Protein AF-A0A1F9BM28-F1 (afdb_monomer)

Radius of gyration: 20.81 Å; Cα contacts (8 Å, |Δi|>4): 206; chains: 1; bounding box: 65×40×39 Å

Secondary structure (DSSP, 8-state):
-HHHHHHHHHHHHTS---------EEEEEEEEEEEEEEEEE-TTS-EEEEEEEEETT-TTSEEEEEHHHHHHTTSBS-S--SS---GGGB--TT-EEEEEEEEE--SSSPEEEEEEEEEE-

Solvent-accessible surface area (backbone atoms only — not comparable to full-atom values): 7143 Å² total; per-residue (Å²): 125,69,76,63,56,55,58,57,56,58,56,60,67,71,65,69,73,66,74,69,75,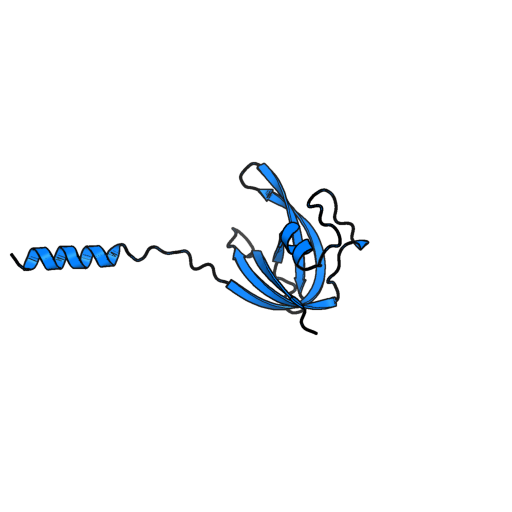75,78,53,70,44,78,47,68,33,36,28,71,43,75,45,76,48,76,46,76,43,99,84,77,47,77,46,62,31,35,38,44,31,28,71,75,43,70,88,50,50,32,35,28,47,46,66,58,33,30,74,66,57,33,30,81,52,94,62,84,70,84,77,84,50,78,92,47,56,47,54,65,72,38,36,33,40,36,36,21,38,64,44,87,51,102,60,80,60,37,30,41,49,80,43,75,42,82,48,135

Structure (mmCIF, N/CA/C/O backbone):
data_AF-A0A1F9BM28-F1
#
_entry.id   AF-A0A1F9BM28-F1
#
loop_
_atom_site.group_PDB
_atom_site.id
_atom_site.type_symbol
_atom_site.label_atom_id
_atom_site.label_alt_id
_atom_site.label_comp_id
_atom_site.label_asym_id
_atom_site.label_entity_id
_atom_site.label_seq_id
_atom_site.pdbx_PDB_ins_code
_atom_site.Cartn_x
_atom_site.Cartn_y
_atom_site.Cartn_z
_atom_site.occupancy
_atom_site.B_iso_or_equiv
_atom_site.auth_seq_id
_atom_site.auth_comp_id
_atom_site.auth_asym_id
_atom_site.auth_atom_id
_atom_site.pdbx_PDB_model_num
ATOM 1 N N . MET A 1 1 ? 50.416 -29.460 19.865 1.00 52.38 1 MET A N 1
ATOM 2 C CA . MET A 1 1 ? 49.927 -28.462 18.881 1.00 52.38 1 MET A CA 1
ATOM 3 C C . MET A 1 1 ? 48.416 -28.176 18.983 1.00 52.38 1 MET A C 1
ATOM 5 O O . MET A 1 1 ? 47.839 -27.630 18.055 1.00 52.38 1 MET A O 1
ATOM 9 N N . LEU A 1 2 ? 47.778 -28.443 20.135 1.00 48.28 2 LEU A N 1
ATOM 10 C CA . LEU A 1 2 ? 46.324 -28.309 20.335 1.00 48.28 2 LEU A CA 1
ATOM 11 C C . LEU A 1 2 ? 45.855 -26.851 20.540 1.00 48.28 2 LEU A C 1
ATOM 13 O O . LEU A 1 2 ? 44.753 -26.484 20.151 1.00 48.28 2 LEU A O 1
ATOM 17 N N . LYS A 1 3 ? 46.724 -25.985 21.086 1.00 46.84 3 LYS A N 1
ATOM 18 C CA . LYS A 1 3 ? 46.399 -24.577 21.394 1.00 46.84 3 LYS A CA 1
ATOM 19 C C . LYS A 1 3 ? 46.173 -23.697 20.154 1.00 46.84 3 LYS A C 1
ATOM 21 O O . LYS A 1 3 ? 45.440 -22.722 20.239 1.00 46.84 3 LYS A O 1
ATOM 26 N N . LYS A 1 4 ? 46.767 -24.043 19.002 1.00 49.62 4 LYS A N 1
ATOM 27 C CA . LYS A 1 4 ? 46.601 -23.282 17.746 1.00 49.62 4 LYS A CA 1
ATOM 28 C C . LYS A 1 4 ? 45.277 -23.596 17.034 1.00 49.62 4 LYS A C 1
ATOM 30 O O . LYS A 1 4 ? 44.736 -22.725 16.366 1.00 49.62 4 LYS A O 1
ATOM 35 N N . ALA A 1 5 ? 44.736 -24.802 17.22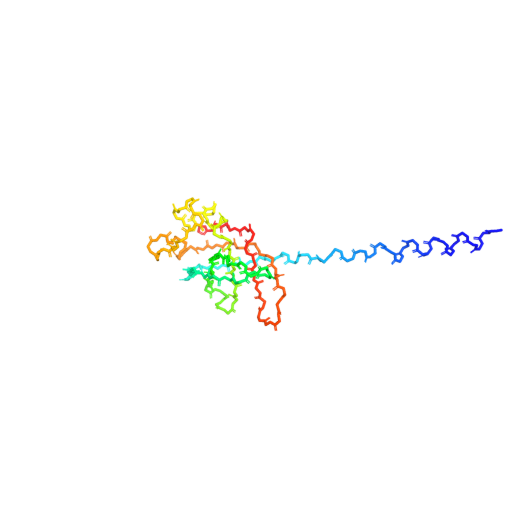4 1.00 53.62 5 ALA A N 1
ATOM 36 C CA . ALA A 1 5 ? 43.472 -25.221 16.614 1.00 53.62 5 ALA A CA 1
ATOM 37 C C . ALA A 1 5 ? 42.250 -24.537 17.256 1.00 53.62 5 ALA A C 1
ATOM 39 O O . ALA A 1 5 ? 41.290 -24.213 16.565 1.00 53.62 5 ALA A O 1
ATOM 40 N N . ILE A 1 6 ? 42.311 -24.252 18.562 1.00 55.22 6 ILE A N 1
ATOM 41 C CA . ILE A 1 6 ? 41.215 -23.601 19.299 1.00 55.22 6 ILE A CA 1
ATOM 42 C C . ILE A 1 6 ? 41.054 -22.134 18.863 1.00 55.22 6 ILE A C 1
ATOM 44 O O . ILE A 1 6 ? 39.937 -21.662 18.682 1.00 55.22 6 ILE A O 1
ATOM 48 N N . LEU A 1 7 ? 42.164 -21.432 18.616 1.00 50.53 7 LEU A N 1
ATOM 49 C CA . LEU A 1 7 ? 42.154 -20.038 18.150 1.00 50.53 7 LEU A CA 1
ATOM 50 C C . LEU A 1 7 ? 41.564 -19.886 16.738 1.00 50.53 7 LEU A C 1
ATOM 52 O O . LEU A 1 7 ? 40.870 -18.911 16.466 1.00 50.53 7 LEU A O 1
ATOM 56 N N . LEU A 1 8 ? 41.785 -20.873 15.865 1.00 52.25 8 LEU A N 1
ATOM 57 C CA . LEU A 1 8 ? 41.191 -20.916 14.524 1.00 52.25 8 LEU A CA 1
ATOM 58 C C . LEU A 1 8 ? 39.682 -21.188 14.558 1.00 52.25 8 LEU A C 1
ATOM 60 O O . LEU A 1 8 ? 38.949 -20.625 13.753 1.00 52.25 8 LEU A O 1
ATOM 64 N N . LEU A 1 9 ? 39.206 -21.986 15.517 1.00 52.03 9 LEU A N 1
ATOM 65 C CA . LEU A 1 9 ? 37.778 -22.257 15.684 1.00 52.03 9 LEU A CA 1
ATOM 66 C C . LEU A 1 9 ? 37.017 -21.019 16.171 1.00 52.03 9 LEU A C 1
ATOM 68 O O . LEU A 1 9 ? 35.947 -20.738 15.647 1.00 52.03 9 LEU A O 1
ATOM 72 N N . VAL A 1 10 ? 37.582 -20.227 17.089 1.00 52.47 10 VAL A N 1
ATOM 73 C CA . VAL A 1 10 ? 36.935 -18.998 17.595 1.00 52.47 10 VAL A CA 1
ATOM 74 C C . VAL A 1 10 ? 36.824 -17.911 16.514 1.00 52.47 10 VAL A C 1
ATOM 76 O O . VAL A 1 10 ? 35.836 -17.181 16.490 1.00 52.47 10 VAL A O 1
ATOM 79 N N . LEU A 1 11 ? 37.769 -17.838 15.567 1.00 50.00 11 LEU A N 1
ATOM 80 C CA . LEU A 1 11 ? 37.701 -16.862 14.471 1.00 50.00 11 LEU A CA 1
ATOM 81 C C . LEU A 1 11 ? 36.583 -17.161 13.455 1.00 50.00 11 LEU A C 1
ATOM 83 O O . LEU A 1 11 ? 36.081 -16.239 12.819 1.00 50.00 11 LEU A O 1
ATOM 87 N N . ILE A 1 12 ? 36.162 -18.423 13.319 1.00 49.78 12 ILE A N 1
ATOM 88 C CA . ILE A 1 12 ? 35.110 -18.822 12.367 1.00 49.78 12 ILE A CA 1
ATOM 89 C C . ILE A 1 12 ? 33.710 -18.438 12.884 1.00 49.78 12 ILE A C 1
ATOM 91 O O . ILE A 1 12 ? 32.831 -18.127 12.085 1.00 49.78 12 ILE A O 1
ATOM 95 N N . TRP A 1 13 ? 33.506 -18.347 14.204 1.00 44.28 13 TRP A N 1
ATOM 96 C CA . TRP A 1 13 ? 32.234 -17.883 14.785 1.00 44.28 13 TRP A CA 1
ATOM 97 C C . TRP A 1 13 ? 32.062 -16.358 14.756 1.00 44.28 13 TRP A C 1
ATOM 99 O O . TRP A 1 13 ? 30.944 -15.865 14.884 1.00 44.28 13 TRP A O 1
ATOM 109 N N . ALA A 1 14 ? 33.144 -15.597 14.559 1.00 45.28 14 ALA A N 1
ATOM 110 C CA . ALA A 1 14 ? 33.089 -14.136 14.508 1.00 45.28 14 ALA A CA 1
ATOM 111 C C . ALA A 1 14 ? 32.652 -13.580 13.135 1.00 45.28 14 ALA A C 1
ATOM 113 O O . ALA A 1 14 ? 32.330 -12.400 13.037 1.00 45.28 14 ALA A O 1
ATOM 114 N N . VAL A 1 15 ? 32.615 -14.407 12.080 1.00 46.19 15 VAL A N 1
ATOM 115 C CA . VAL A 1 15 ? 32.331 -13.955 10.700 1.00 46.19 15 VAL A CA 1
ATOM 116 C C . VAL A 1 15 ? 30.927 -14.352 10.218 1.00 46.19 15 VAL A C 1
ATOM 118 O O . VAL A 1 15 ? 30.444 -13.836 9.215 1.00 46.19 15 VAL A O 1
ATOM 121 N N . THR A 1 16 ? 30.200 -15.202 10.947 1.00 46.53 16 THR A N 1
ATOM 122 C CA . THR A 1 16 ? 28.840 -15.626 10.557 1.00 46.53 16 THR A CA 1
ATOM 123 C C . THR A 1 16 ? 27.724 -14.727 11.074 1.00 46.53 16 THR A C 1
ATOM 125 O O . THR A 1 16 ? 26.559 -15.006 10.807 1.00 46.53 16 THR A O 1
ATOM 128 N N . VAL A 1 17 ? 28.038 -13.601 11.721 1.00 46.41 17 VAL A N 1
ATOM 129 C CA . VAL A 1 17 ? 27.068 -12.506 11.876 1.00 46.41 17 VAL A CA 1
ATOM 130 C C . VAL A 1 17 ? 27.108 -11.642 10.614 1.00 46.41 17 VAL A C 1
ATOM 132 O O . VAL A 1 17 ? 27.276 -10.424 10.658 1.00 46.41 17 VAL A O 1
ATOM 135 N N . PHE A 1 18 ? 26.945 -12.290 9.454 1.00 41.22 18 PHE A N 1
ATOM 136 C CA . PHE A 1 18 ? 26.352 -11.625 8.307 1.00 41.22 18 PHE A CA 1
ATOM 137 C C . P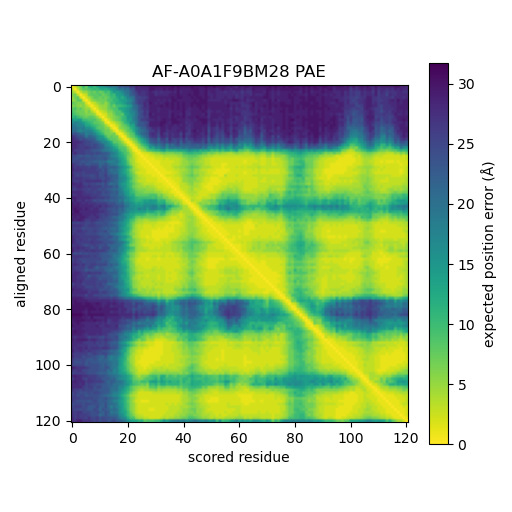HE A 1 18 ? 24.999 -11.144 8.803 1.00 41.22 18 PHE A C 1
ATO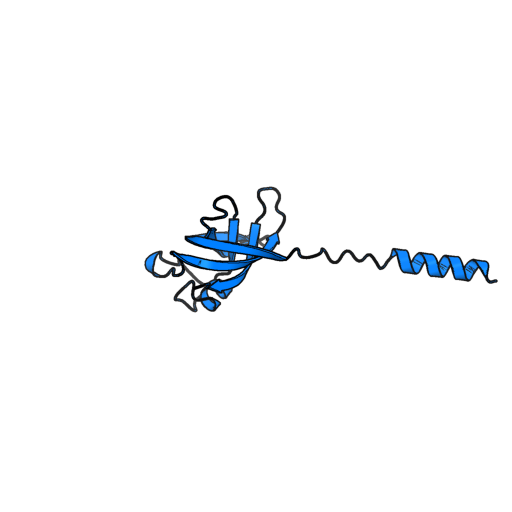M 139 O O . PHE A 1 18 ? 24.045 -11.909 8.924 1.00 41.22 18 PHE A O 1
ATOM 146 N N . SER A 1 19 ? 24.958 -9.869 9.169 1.00 42.44 19 SER A N 1
ATOM 147 C CA . SER A 1 19 ? 23.730 -9.133 9.365 1.00 42.44 19 SER A CA 1
ATOM 148 C C . SER A 1 19 ? 23.042 -9.111 8.006 1.00 42.44 19 SER A C 1
ATOM 150 O O . SER A 1 19 ? 23.156 -8.149 7.252 1.00 42.44 19 SER A O 1
ATOM 152 N N . ALA A 1 20 ? 22.358 -10.204 7.662 1.00 44.06 20 ALA A N 1
ATOM 153 C CA . ALA A 1 20 ? 21.189 -10.117 6.822 1.00 44.06 20 ALA A CA 1
ATOM 154 C C . ALA A 1 20 ? 20.331 -9.086 7.543 1.00 44.06 20 ALA A C 1
ATOM 156 O O . ALA A 1 20 ? 19.842 -9.357 8.640 1.00 44.06 20 ALA A O 1
ATOM 157 N N . ALA A 1 21 ? 20.305 -7.858 7.023 1.00 45.53 21 ALA A N 1
ATOM 158 C CA . ALA A 1 21 ? 19.454 -6.809 7.541 1.00 45.53 21 ALA A CA 1
ATOM 159 C C . ALA A 1 21 ? 18.064 -7.433 7.633 1.00 45.53 21 ALA A C 1
ATOM 161 O O . ALA A 1 21 ? 17.475 -7.745 6.600 1.00 45.53 21 ALA A O 1
ATOM 162 N N . ALA A 1 22 ? 17.623 -7.751 8.853 1.00 50.59 22 ALA A N 1
ATOM 163 C CA . ALA A 1 22 ? 16.387 -8.473 9.071 1.00 50.59 22 ALA A CA 1
ATOM 164 C C . ALA A 1 22 ? 15.281 -7.571 8.540 1.00 50.59 22 ALA A C 1
ATOM 166 O O . ALA A 1 22 ? 14.918 -6.572 9.167 1.00 50.59 22 ALA A O 1
ATOM 167 N N . GLN A 1 23 ? 14.835 -7.869 7.324 1.00 58.50 23 GLN A N 1
ATOM 168 C CA . GLN A 1 23 ? 13.808 -7.131 6.624 1.00 58.50 23 GLN A CA 1
ATOM 169 C C . GLN A 1 23 ? 12.568 -7.266 7.502 1.00 58.50 23 GLN A C 1
ATOM 171 O O . GLN A 1 23 ? 11.986 -8.341 7.623 1.00 58.50 23 GLN A O 1
ATOM 176 N N . THR A 1 24 ? 12.286 -6.223 8.286 1.00 77.19 24 THR A N 1
ATOM 177 C CA . THR A 1 24 ? 11.261 -6.304 9.323 1.00 77.19 24 THR A CA 1
ATOM 178 C C . THR A 1 24 ? 9.920 -6.179 8.631 1.00 77.19 24 THR A C 1
ATOM 180 O O . THR A 1 24 ? 9.437 -5.074 8.370 1.00 77.19 24 THR A O 1
ATOM 183 N N . THR A 1 25 ? 9.348 -7.334 8.314 1.00 86.69 25 THR A N 1
ATOM 184 C CA . THR A 1 25 ? 7.994 -7.440 7.802 1.00 86.69 25 THR A CA 1
ATOM 185 C C . THR A 1 25 ? 7.010 -7.180 8.941 1.00 86.69 25 THR A C 1
ATOM 187 O O . THR A 1 25 ? 7.035 -7.833 9.984 1.00 86.69 25 THR A O 1
ATOM 190 N N . LEU A 1 26 ? 6.141 -6.196 8.749 1.00 92.25 26 LEU A N 1
ATOM 191 C CA . LEU A 1 26 ? 5.146 -5.730 9.704 1.00 92.25 26 LEU A CA 1
ATOM 192 C C . LEU A 1 26 ? 3.750 -5.914 9.123 1.00 92.25 26 LEU A C 1
ATOM 194 O O . LEU A 1 26 ? 3.545 -5.811 7.914 1.00 92.25 26 LEU A O 1
ATOM 198 N N . ILE A 1 27 ? 2.779 -6.163 9.996 1.00 94.31 27 ILE A N 1
ATOM 199 C CA . ILE A 1 27 ? 1.385 -6.356 9.603 1.00 94.31 27 ILE A CA 1
ATOM 200 C C . ILE A 1 27 ? 0.549 -5.205 10.151 1.00 94.31 27 ILE A C 1
ATOM 202 O O . ILE A 1 27 ? 0.618 -4.882 11.337 1.00 94.31 27 ILE A O 1
ATOM 206 N N . PHE A 1 28 ? -0.271 -4.614 9.287 1.00 94.50 28 PHE A N 1
ATOM 207 C CA . PHE A 1 28 ? -1.201 -3.547 9.634 1.00 94.50 28 PHE A CA 1
ATOM 208 C C . PHE A 1 28 ? -2.609 -3.925 9.200 1.00 94.50 28 PHE A C 1
ATOM 210 O O . PHE A 1 28 ? -2.802 -4.501 8.134 1.00 94.50 28 PHE A O 1
ATOM 217 N N . VAL A 1 29 ? -3.599 -3.597 10.025 1.00 95.12 29 VAL A N 1
ATOM 218 C CA . VAL A 1 29 ? -5.012 -3.830 9.722 1.00 95.12 29 VAL A CA 1
ATOM 219 C C . VAL A 1 29 ? -5.765 -2.517 9.866 1.00 95.12 29 VAL A C 1
ATOM 221 O O . VAL A 1 29 ? -5.575 -1.797 10.848 1.00 95.12 29 VAL A O 1
ATOM 224 N N . GLY A 1 30 ? -6.610 -2.202 8.892 1.00 94.25 30 GLY A N 1
ATOM 225 C CA . GLY A 1 30 ? -7.420 -0.988 8.899 1.00 94.25 30 GLY A CA 1
ATOM 226 C C . GLY A 1 30 ? -8.319 -0.890 7.678 1.00 94.25 30 GLY A C 1
ATOM 227 O O . GLY A 1 30 ? -8.227 -1.704 6.757 1.00 94.25 30 GLY A O 1
ATOM 228 N N . LYS A 1 31 ? -9.197 0.105 7.679 1.00 94.75 31 LYS A N 1
ATOM 229 C CA . LYS A 1 31 ? -9.986 0.509 6.524 1.00 94.75 31 LYS A CA 1
ATOM 230 C C . LYS A 1 31 ? -9.192 1.507 5.694 1.00 94.75 31 LYS A C 1
ATOM 232 O O . LYS A 1 31 ? -8.607 2.445 6.229 1.00 94.75 31 LYS A O 1
ATOM 237 N N . ILE A 1 32 ? -9.179 1.313 4.383 1.00 92.88 32 ILE A N 1
ATOM 238 C CA . ILE A 1 32 ? -8.566 2.261 3.456 1.00 92.88 32 ILE A CA 1
ATOM 239 C C . ILE A 1 32 ? -9.453 3.505 3.374 1.00 92.88 32 ILE A C 1
ATOM 241 O O . ILE A 1 32 ? -10.592 3.424 2.915 1.00 92.88 32 ILE A O 1
ATOM 245 N N . GLU A 1 33 ? -8.931 4.654 3.786 1.00 90.81 33 GLU A N 1
ATOM 246 C CA . GLU A 1 33 ? -9.637 5.940 3.689 1.00 90.81 33 GLU A CA 1
ATOM 247 C C . GLU A 1 33 ? -9.294 6.687 2.406 1.00 90.81 33 GLU A C 1
ATOM 249 O O . GLU A 1 33 ? -10.146 7.330 1.800 1.00 90.81 33 GLU A O 1
ATOM 254 N N . GLU A 1 34 ? -8.043 6.578 1.969 1.00 87.62 34 GLU A N 1
ATOM 255 C CA . GLU A 1 34 ? -7.540 7.295 0.808 1.00 87.62 34 GLU A CA 1
ATOM 256 C C . GLU A 1 34 ? -6.527 6.427 0.076 1.00 87.62 34 GLU A C 1
ATOM 258 O O . GLU A 1 34 ? -5.689 5.755 0.686 1.00 87.62 34 GLU A O 1
ATOM 263 N N . VAL A 1 35 ? -6.585 6.481 -1.250 1.00 87.19 35 VAL A N 1
ATOM 264 C CA . VAL A 1 35 ? -5.551 5.938 -2.119 1.00 87.19 35 VAL A CA 1
ATOM 265 C C . VAL A 1 35 ? -5.200 7.015 -3.135 1.00 87.19 35 VAL A C 1
ATOM 267 O O . VAL A 1 35 ? -6.054 7.472 -3.893 1.00 87.19 35 VAL A O 1
ATOM 270 N N . ALA A 1 36 ? -3.939 7.432 -3.143 1.00 84.50 36 ALA A N 1
ATOM 271 C CA . ALA A 1 36 ? -3.448 8.518 -3.980 1.00 84.50 36 ALA A CA 1
ATOM 272 C C . ALA A 1 36 ? -2.268 8.051 -4.826 1.00 84.50 36 ALA A C 1
ATOM 274 O O . ALA A 1 36 ? -1.409 7.308 -4.362 1.00 84.50 36 ALA A O 1
ATOM 275 N N . THR A 1 37 ? -2.178 8.524 -6.064 1.00 84.19 37 THR A N 1
ATOM 276 C CA . THR A 1 37 ? -1.035 8.209 -6.930 1.00 84.19 37 THR A CA 1
ATOM 277 C C . THR A 1 37 ? 0.036 9.269 -6.792 1.00 84.19 37 THR A C 1
ATOM 279 O O . THR A 1 37 ? -0.246 10.460 -6.886 1.00 84.19 37 THR A O 1
ATOM 282 N N . LYS A 1 38 ? 1.274 8.831 -6.585 1.00 84.50 38 LYS A N 1
ATOM 283 C CA . LYS A 1 38 ? 2.434 9.697 -6.402 1.00 84.50 38 LYS A CA 1
ATOM 284 C C . LYS A 1 38 ? 3.595 9.225 -7.272 1.00 84.50 38 LYS A C 1
ATOM 286 O O . LYS A 1 38 ? 3.609 8.114 -7.803 1.00 84.50 38 LYS A O 1
ATOM 291 N N . THR A 1 39 ? 4.567 10.106 -7.437 1.00 82.38 39 THR A N 1
ATOM 292 C CA . THR A 1 39 ? 5.811 9.863 -8.167 1.00 82.38 39 THR A CA 1
ATOM 293 C C . THR A 1 39 ? 6.982 10.058 -7.226 1.00 82.38 39 THR A C 1
ATOM 295 O O . THR A 1 39 ? 7.006 11.025 -6.468 1.00 82.38 39 THR A O 1
ATOM 298 N N . GLN A 1 40 ? 7.956 9.159 -7.279 1.00 78.31 40 GLN A N 1
ATOM 299 C CA . GLN A 1 40 ? 9.206 9.279 -6.543 1.00 78.31 40 GLN A CA 1
ATOM 300 C C . GLN A 1 40 ? 10.377 9.227 -7.518 1.00 78.31 40 GLN A C 1
ATOM 302 O O . GLN A 1 40 ? 10.409 8.393 -8.420 1.00 78.31 40 GLN A O 1
ATOM 307 N N . MET A 1 41 ? 11.353 10.109 -7.309 1.00 77.69 41 MET A N 1
ATOM 308 C CA . MET A 1 41 ? 12.628 10.043 -8.009 1.00 77.69 41 MET A CA 1
ATOM 309 C C . MET A 1 41 ? 13.469 8.907 -7.417 1.00 77.69 41 MET A C 1
ATOM 311 O O . MET A 1 41 ? 13.651 8.814 -6.200 1.00 77.69 41 MET A O 1
ATOM 315 N N . THR A 1 42 ? 13.944 8.016 -8.274 1.00 72.19 42 THR A N 1
ATOM 316 C CA . THR A 1 42 ? 14.861 6.938 -7.918 1.00 72.19 42 THR A CA 1
ATOM 317 C C . THR A 1 42 ? 16.291 7.478 -7.845 1.00 72.19 42 THR A C 1
ATOM 319 O O . THR A 1 42 ? 16.606 8.537 -8.392 1.00 72.19 42 THR A O 1
ATOM 322 N N . GLY A 1 43 ? 17.190 6.735 -7.191 1.00 65.00 43 GLY A N 1
ATOM 323 C CA . GLY A 1 43 ? 18.599 7.127 -7.043 1.00 65.00 43 GLY A CA 1
ATOM 324 C C . GLY A 1 43 ? 19.379 7.249 -8.360 1.00 65.00 43 GLY A C 1
ATOM 325 O O . GLY A 1 43 ? 20.468 7.806 -8.359 1.00 65.00 43 GLY A O 1
ATOM 326 N N . MET A 1 44 ? 18.826 6.767 -9.479 1.00 72.62 44 MET A N 1
ATOM 327 C CA . MET A 1 44 ? 19.418 6.881 -10.821 1.00 72.62 44 MET A CA 1
ATOM 328 C C . MET A 1 44 ? 18.816 8.035 -11.643 1.00 72.62 44 MET A C 1
ATOM 330 O O . MET A 1 44 ? 19.012 8.096 -12.852 1.00 72.62 44 MET A O 1
ATOM 334 N N . GLY A 1 45 ? 18.041 8.930 -11.019 1.00 72.44 45 GLY A N 1
ATOM 335 C CA . GLY A 1 45 ? 17.404 10.063 -11.700 1.00 72.44 45 GLY A CA 1
ATOM 336 C C . GLY A 1 45 ? 16.166 9.698 -12.528 1.00 72.44 45 GLY A C 1
ATOM 337 O O . GLY A 1 45 ? 15.589 10.565 -13.179 1.00 72.44 45 GLY A O 1
ATOM 338 N N . SER A 1 46 ? 15.715 8.438 -12.497 1.00 75.62 46 SER A N 1
ATOM 339 C CA . SER A 1 46 ? 14.440 8.042 -13.105 1.00 75.62 46 SER A CA 1
ATOM 340 C C . SER A 1 46 ? 13.273 8.330 -12.156 1.00 75.62 46 SER A C 1
ATOM 342 O O . SER A 1 46 ? 13.453 8.410 -10.946 1.00 75.62 46 SER A O 1
ATOM 344 N N . THR A 1 47 ? 12.059 8.501 -12.681 1.00 77.75 47 THR A N 1
ATOM 345 C CA . THR A 1 47 ? 10.853 8.685 -11.857 1.00 77.75 47 THR A CA 1
ATOM 346 C C . THR A 1 47 ? 10.001 7.425 -11.894 1.00 77.75 47 THR A C 1
ATOM 348 O O . THR A 1 47 ? 9.622 6.967 -12.970 1.00 77.75 47 THR A O 1
ATOM 351 N N . GLU A 1 48 ? 9.656 6.891 -10.725 1.00 80.00 48 GLU A N 1
ATOM 352 C CA . GLU A 1 48 ? 8.766 5.741 -10.578 1.00 80.00 48 GLU A CA 1
ATOM 353 C C . GLU A 1 48 ? 7.421 6.161 -9.967 1.00 80.00 48 GLU A C 1
ATOM 355 O O . GLU A 1 48 ? 7.357 7.018 -9.080 1.00 80.00 48 GLU A O 1
ATOM 360 N N . LYS A 1 49 ? 6.324 5.566 -10.453 1.00 81.12 49 LYS A N 1
ATOM 361 C CA . LYS A 1 49 ? 4.974 5.778 -9.915 1.00 81.12 49 LYS A CA 1
ATOM 362 C C . LYS A 1 49 ? 4.649 4.747 -8.845 1.00 81.12 49 LYS A C 1
ATOM 364 O O . LYS A 1 49 ? 4.867 3.554 -9.035 1.00 81.12 49 LYS A O 1
ATOM 369 N N . TYR A 1 50 ? 4.034 5.209 -7.768 1.00 86.19 50 TYR A N 1
ATOM 370 C CA . TYR A 1 50 ? 3.530 4.367 -6.691 1.00 86.19 50 TYR A CA 1
ATOM 371 C C . TYR A 1 50 ? 2.162 4.868 -6.228 1.00 86.19 50 TYR A C 1
ATOM 373 O O . TYR A 1 50 ? 1.797 6.025 -6.457 1.00 86.19 50 TYR A O 1
ATOM 381 N N . LEU A 1 51 ? 1.398 3.999 -5.574 1.00 88.06 51 LEU A N 1
ATOM 382 C CA . LEU A 1 51 ? 0.190 4.397 -4.866 1.00 88.06 51 LEU A CA 1
ATOM 383 C C . LEU A 1 51 ? 0.504 4.507 -3.376 1.00 88.06 51 LEU A C 1
ATOM 385 O O . LEU A 1 51 ? 1.166 3.648 -2.800 1.00 88.06 51 LEU A O 1
ATOM 389 N N . SER A 1 52 ? 0.035 5.587 -2.768 1.00 90.56 52 SER A N 1
ATOM 390 C CA . SER A 1 52 ? 0.051 5.831 -1.332 1.00 90.56 52 SER A CA 1
ATOM 391 C C . SER A 1 52 ? -1.313 5.443 -0.771 1.00 90.56 52 SER A C 1
ATOM 393 O O . SER A 1 52 ? -2.333 5.833 -1.338 1.00 90.56 52 SER A O 1
ATOM 395 N N . ILE A 1 53 ? -1.328 4.660 0.303 1.00 91.50 53 ILE A N 1
ATOM 396 C CA . ILE A 1 53 ? -2.537 4.174 0.974 1.00 91.50 53 ILE A CA 1
ATOM 397 C C . ILE A 1 53 ? -2.586 4.801 2.368 1.00 91.50 53 ILE A C 1
ATOM 399 O O . ILE A 1 53 ? -1.600 4.741 3.102 1.00 91.50 53 ILE A O 1
ATOM 403 N N . LYS A 1 54 ? -3.732 5.364 2.757 1.00 92.12 54 LYS A N 1
ATOM 404 C CA . LYS A 1 54 ? -4.002 5.769 4.143 1.00 92.12 54 LYS A CA 1
ATOM 405 C C . LYS A 1 54 ? -4.988 4.807 4.786 1.00 92.12 54 LYS A C 1
ATOM 407 O O . LYS A 1 54 ? -6.050 4.538 4.224 1.00 92.12 54 LYS A O 1
ATOM 412 N N . LEU A 1 55 ? -4.624 4.313 5.967 1.00 93.56 55 LEU A N 1
ATOM 413 C CA . LEU A 1 55 ? -5.502 3.512 6.814 1.00 93.56 55 LEU A CA 1
ATOM 414 C C . LEU A 1 55 ? -6.081 4.377 7.935 1.00 93.56 55 LEU A C 1
ATOM 416 O O . LEU A 1 55 ? -5.327 5.102 8.587 1.00 93.56 55 LEU A O 1
ATOM 420 N N . ASP A 1 56 ? -7.371 4.214 8.218 1.00 91.75 56 ASP A N 1
ATOM 421 C CA . ASP A 1 56 ? -8.084 4.854 9.337 1.00 91.75 56 ASP A CA 1
ATOM 422 C C . ASP A 1 56 ? -7.399 4.624 10.696 1.00 91.75 56 ASP A C 1
ATOM 424 O O . ASP A 1 56 ? -7.279 5.513 11.535 1.00 91.75 56 ASP A O 1
ATOM 428 N N . SER A 1 57 ? -6.884 3.414 10.901 1.00 90.19 57 SER A N 1
ATOM 429 C CA . SER A 1 57 ? -6.260 2.962 12.138 1.00 90.19 57 SER A CA 1
ATOM 430 C C . SER A 1 57 ? -4.841 3.504 12.313 1.00 90.19 57 SER A C 1
ATOM 432 O O . SER A 1 57 ? -4.288 3.451 13.419 1.00 90.19 57 SER A O 1
ATOM 434 N N . LYS A 1 58 ? -4.227 3.992 11.224 1.00 91.25 58 LYS A N 1
ATOM 435 C CA . LYS A 1 58 ? -2.835 4.461 11.149 1.00 91.25 58 LYS A CA 1
ATOM 436 C C . LYS A 1 58 ? -2.688 5.652 10.177 1.00 91.25 58 LYS A C 1
ATOM 438 O O . LYS A 1 58 ? -1.865 5.582 9.263 1.00 91.25 58 LYS A O 1
ATOM 443 N N . PRO A 1 59 ? -3.386 6.783 10.396 1.00 87.06 59 PRO A N 1
ATOM 444 C CA . PRO A 1 59 ? -3.469 7.873 9.416 1.00 87.06 59 PRO A CA 1
ATOM 445 C C . PRO A 1 59 ? -2.148 8.636 9.220 1.00 87.06 59 PRO A C 1
ATOM 447 O O . PRO A 1 59 ? -1.984 9.357 8.241 1.00 87.06 59 PRO A O 1
ATOM 450 N N . LYS A 1 60 ? -1.198 8.487 10.156 1.00 88.88 60 LYS A N 1
ATOM 451 C CA . LYS A 1 60 ? 0.126 9.129 10.118 1.00 88.88 60 LYS A CA 1
ATOM 452 C C . LYS A 1 60 ? 1.208 8.284 9.432 1.00 88.88 60 LYS A C 1
ATOM 454 O O . LYS A 1 60 ? 2.324 8.765 9.288 1.00 88.88 60 LYS A O 1
ATOM 459 N N . LEU A 1 61 ? 0.926 7.027 9.077 1.00 91.06 61 LEU A N 1
ATOM 460 C CA . LEU A 1 61 ? 1.916 6.148 8.447 1.00 91.06 61 LEU A CA 1
ATOM 461 C C . LEU A 1 61 ? 1.816 6.234 6.922 1.00 91.06 61 LEU A C 1
ATOM 463 O O . LEU A 1 61 ? 0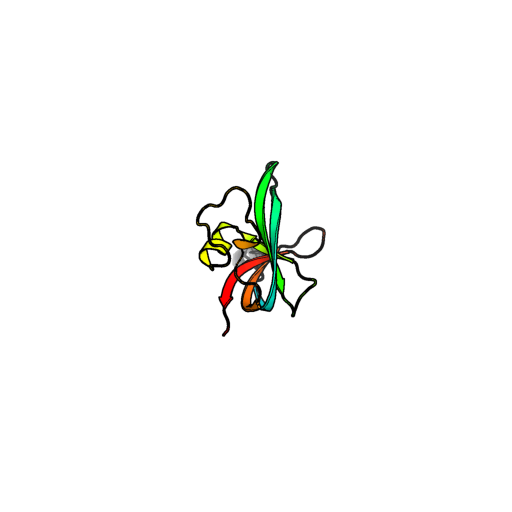.719 6.274 6.370 1.00 91.06 61 LEU A O 1
ATOM 467 N N . ASP A 1 62 ? 2.965 6.234 6.246 1.00 90.31 62 ASP A N 1
ATOM 468 C CA . ASP A 1 62 ? 3.027 6.260 4.784 1.00 90.31 62 ASP A CA 1
ATOM 469 C C . ASP A 1 62 ? 3.172 4.841 4.230 1.00 90.31 62 ASP A C 1
ATOM 471 O O . ASP A 1 62 ? 4.267 4.266 4.205 1.00 90.31 62 ASP A O 1
ATOM 475 N N . PHE A 1 63 ? 2.049 4.269 3.800 1.00 93.69 63 PHE A N 1
ATOM 476 C CA . PHE A 1 63 ? 2.022 2.985 3.113 1.00 93.69 63 PHE A CA 1
ATOM 477 C C . PHE A 1 63 ? 2.138 3.204 1.612 1.00 93.69 63 PHE A C 1
ATOM 479 O O . PHE A 1 63 ? 1.347 3.940 1.021 1.00 93.69 63 PHE A O 1
ATOM 486 N N . ARG A 1 64 ? 3.103 2.540 0.979 1.00 92.75 64 ARG A N 1
ATOM 487 C CA . ARG A 1 64 ? 3.358 2.656 -0.457 1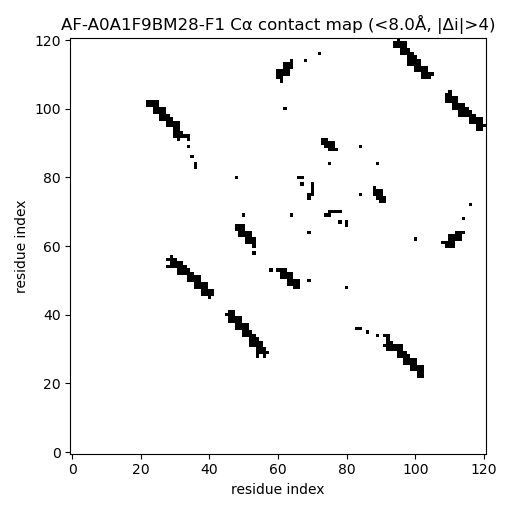.00 92.75 64 ARG A CA 1
ATOM 488 C C . ARG A 1 64 ? 3.280 1.303 -1.124 1.00 92.75 64 ARG A C 1
ATOM 490 O O . ARG A 1 64 ? 3.845 0.335 -0.633 1.00 92.75 64 ARG A O 1
ATOM 497 N N . ILE A 1 65 ? 2.638 1.255 -2.276 1.00 90.69 65 ILE A N 1
ATOM 498 C CA . ILE A 1 65 ? 2.570 0.069 -3.118 1.00 90.69 65 ILE A CA 1
ATOM 499 C C . ILE A 1 65 ? 2.979 0.428 -4.544 1.00 90.69 65 ILE A C 1
ATOM 501 O O . ILE A 1 65 ? 2.670 1.515 -5.039 1.00 90.69 65 ILE A O 1
ATOM 505 N N . THR A 1 66 ? 3.692 -0.472 -5.217 1.00 87.56 66 THR A N 1
ATOM 506 C CA . THR A 1 66 ? 4.041 -0.271 -6.626 1.00 87.56 66 THR A CA 1
ATOM 507 C C . THR A 1 66 ? 2.773 -0.288 -7.485 1.00 87.56 66 THR A C 1
ATOM 509 O O . THR A 1 66 ? 1.787 -0.948 -7.151 1.00 87.56 66 THR A O 1
ATOM 512 N N . ALA A 1 67 ? 2.778 0.411 -8.623 1.00 81.06 67 ALA A N 1
ATOM 513 C CA . ALA A 1 67 ? 1.632 0.377 -9.537 1.00 81.06 67 ALA A CA 1
ATOM 514 C C . ALA A 1 67 ? 1.319 -1.050 -10.037 1.00 81.06 67 ALA A C 1
ATOM 516 O O . ALA A 1 67 ? 0.156 -1.399 -10.232 1.00 81.06 67 ALA A O 1
ATOM 517 N N . ARG A 1 68 ? 2.356 -1.885 -10.196 1.00 82.50 68 ARG A N 1
ATOM 518 C CA . ARG A 1 68 ? 2.234 -3.291 -10.602 1.00 82.50 68 ARG A CA 1
ATOM 519 C C . ARG A 1 68 ? 1.498 -4.118 -9.547 1.00 82.50 68 ARG A C 1
ATOM 521 O O . ARG A 1 68 ? 0.560 -4.836 -9.884 1.00 82.50 68 ARG A O 1
ATOM 528 N N . ASP A 1 69 ? 1.908 -4.009 -8.287 1.00 87.44 69 ASP A N 1
ATOM 529 C CA . ASP A 1 69 ? 1.303 -4.783 -7.201 1.00 87.44 69 ASP A CA 1
ATOM 530 C C . ASP A 1 69 ? -0.106 -4.278 -6.877 1.00 87.44 69 ASP A C 1
ATOM 532 O O . ASP A 1 69 ? -1.002 -5.076 -6.615 1.00 87.44 69 ASP A O 1
ATOM 536 N N . ALA A 1 70 ? -0.348 -2.969 -6.993 1.00 86.00 70 ALA A N 1
ATOM 537 C CA . ALA A 1 70 ? -1.685 -2.397 -6.859 1.00 86.00 70 ALA A CA 1
ATOM 538 C C . ALA A 1 70 ? -2.675 -2.984 -7.877 1.00 86.00 70 ALA A C 1
ATOM 540 O O . ALA A 1 70 ? -3.782 -3.363 -7.497 1.00 86.00 70 ALA A O 1
ATOM 541 N N . ALA A 1 71 ? -2.264 -3.119 -9.143 1.00 83.50 71 ALA A N 1
ATOM 542 C CA . ALA A 1 71 ? -3.076 -3.774 -10.167 1.00 83.50 71 ALA A CA 1
ATOM 543 C C . ALA A 1 71 ? -3.303 -5.258 -9.837 1.00 83.50 71 ALA A C 1
ATOM 545 O O . ALA A 1 71 ? -4.425 -5.753 -9.928 1.00 83.50 71 ALA A O 1
ATOM 546 N N . ARG A 1 72 ? -2.261 -5.964 -9.370 1.00 85.75 72 ARG A N 1
ATOM 547 C CA . ARG A 1 72 ? -2.356 -7.375 -8.958 1.00 85.75 72 ARG A CA 1
ATOM 548 C C . ARG A 1 72 ? -3.342 -7.592 -7.807 1.00 85.75 72 ARG A C 1
ATOM 550 O O . ARG A 1 72 ? -4.016 -8.616 -7.780 1.00 85.75 72 ARG A O 1
ATOM 557 N N . PHE A 1 73 ? -3.434 -6.649 -6.873 1.00 86.75 73 PHE A N 1
ATOM 558 C CA . PHE A 1 73 ? -4.375 -6.709 -5.750 1.00 86.75 73 PHE A CA 1
ATOM 559 C C . PHE A 1 73 ? -5.734 -6.058 -6.053 1.00 86.75 73 PHE A C 1
ATOM 561 O O . PHE A 1 73 ? -6.560 -5.924 -5.152 1.00 86.75 73 PHE A O 1
ATOM 568 N N . GLY A 1 74 ? -5.984 -5.645 -7.300 1.00 83.31 74 GLY A N 1
ATOM 569 C CA . GLY A 1 74 ? -7.261 -5.065 -7.717 1.00 83.31 74 GLY A CA 1
ATOM 570 C C . GLY A 1 74 ? -7.543 -3.665 -7.160 1.00 83.31 74 GLY A C 1
ATOM 571 O O . GLY A 1 74 ? -8.691 -3.225 -7.182 1.00 83.31 74 GLY A O 1
ATOM 572 N N . LEU A 1 75 ? -6.521 -2.953 -6.668 1.00 83.62 75 LEU A N 1
ATOM 573 C CA . LEU A 1 75 ? -6.640 -1.547 -6.255 1.00 83.62 75 LEU A CA 1
ATOM 574 C C . LEU A 1 75 ? -6.756 -0.595 -7.455 1.00 83.62 75 LEU A C 1
ATOM 576 O O . LEU A 1 75 ? -7.184 0.546 -7.293 1.00 83.62 75 LEU A O 1
ATOM 580 N N . THR A 1 76 ? -6.383 -1.037 -8.657 1.00 78.62 76 THR A N 1
ATOM 581 C CA . THR A 1 76 ? -6.509 -0.262 -9.897 1.00 78.62 76 THR A CA 1
ATOM 582 C C . THR A 1 76 ? -7.026 -1.128 -11.041 1.00 78.62 76 THR A C 1
ATOM 584 O O . THR A 1 76 ? -6.729 -2.317 -11.115 1.00 78.62 76 THR A O 1
ATOM 587 N N . ASP A 1 77 ? -7.790 -0.517 -11.951 1.00 64.12 77 ASP A N 1
ATOM 588 C CA . ASP A 1 77 ? -8.403 -1.212 -13.100 1.00 64.12 77 ASP A CA 1
ATOM 589 C C . ASP A 1 77 ? -7.474 -1.415 -14.307 1.00 64.12 77 ASP A C 1
ATOM 591 O O . ASP A 1 77 ? -7.847 -2.064 -15.283 1.00 64.12 77 ASP A O 1
ATOM 595 N N . THR A 1 78 ? -6.267 -0.851 -14.297 1.00 57.25 78 THR A N 1
ATOM 596 C CA . THR A 1 78 ? -5.374 -0.887 -15.461 1.00 57.25 78 THR A CA 1
ATOM 597 C C . THR A 1 78 ? -4.169 -1.786 -15.237 1.00 57.25 78 THR A C 1
ATOM 599 O O . THR A 1 78 ? -3.324 -1.506 -14.392 1.00 57.25 78 THR A O 1
ATOM 602 N N . ALA A 1 79 ? -4.021 -2.781 -16.116 1.00 51.53 79 ALA A N 1
ATOM 603 C CA . ALA A 1 79 ? -2.790 -3.548 -16.322 1.00 51.53 79 ALA A CA 1
ATOM 604 C C . ALA A 1 79 ? -1.617 -2.700 -16.870 1.00 51.53 79 ALA A C 1
ATOM 606 O O . ALA A 1 79 ? -0.508 -3.206 -17.028 1.00 51.53 79 ALA A O 1
ATOM 607 N N . GLN A 1 80 ? -1.845 -1.416 -17.182 1.00 51.19 80 GLN A N 1
ATOM 608 C CA . GLN A 1 80 ? -0.829 -0.514 -17.714 1.00 51.19 80 GLN A CA 1
ATOM 609 C C . GLN A 1 80 ? -0.144 0.309 -16.605 1.00 51.19 80 GLN A C 1
ATOM 611 O O . GLN A 1 80 ? -0.802 1.106 -15.935 1.00 51.19 80 GLN A O 1
ATOM 616 N N . PRO A 1 81 ? 1.187 0.178 -16.440 1.00 51.62 81 PRO A N 1
ATOM 617 C CA . PRO A 1 81 ? 1.965 0.869 -15.408 1.00 51.62 81 PRO A CA 1
ATOM 618 C C . PRO A 1 81 ? 2.230 2.361 -15.696 1.00 51.62 81 PRO A C 1
ATOM 620 O O . PRO A 1 81 ? 2.890 3.031 -14.900 1.00 51.62 81 PRO A O 1
ATOM 623 N N . SER A 1 82 ? 1.750 2.912 -16.814 1.00 48.72 82 SER A N 1
ATOM 624 C CA . SER A 1 82 ? 2.119 4.254 -17.267 1.00 48.72 82 SER A CA 1
ATOM 625 C C . SER A 1 82 ? 0.948 5.234 -17.291 1.00 48.72 82 SER A C 1
ATOM 627 O O . SER A 1 82 ? -0.112 4.949 -17.832 1.00 48.72 82 SER A O 1
ATOM 629 N N . ALA A 1 83 ? 1.242 6.443 -16.805 1.00 45.25 83 ALA A N 1
ATOM 630 C CA . ALA A 1 83 ? 0.531 7.685 -17.110 1.00 45.25 83 ALA A CA 1
ATOM 631 C C . ALA A 1 83 ? -0.898 7.846 -16.546 1.00 45.25 83 ALA A C 1
ATOM 633 O O . ALA A 1 83 ? -1.877 7.834 -17.269 1.00 45.25 83 ALA A O 1
ATOM 634 N N . VAL A 1 84 ? -0.967 8.198 -15.255 1.00 48.09 84 VAL A N 1
ATOM 635 C CA . VAL A 1 84 ? -2.100 8.899 -14.612 1.00 48.09 84 VAL A CA 1
ATOM 636 C C . VAL A 1 84 ? -3.220 7.947 -14.203 1.00 48.09 84 VAL A C 1
ATOM 638 O O . VAL A 1 84 ? -4.162 7.676 -14.937 1.00 48.09 84 VAL A O 1
ATOM 641 N N . ILE A 1 85 ? -3.127 7.464 -12.967 1.00 52.69 85 ILE A N 1
ATOM 642 C CA . ILE A 1 85 ? -4.252 6.799 -12.322 1.00 52.69 85 ILE A CA 1
ATOM 643 C C . ILE A 1 85 ? -5.247 7.906 -11.952 1.00 52.69 85 ILE A C 1
ATOM 645 O O . ILE A 1 85 ? -5.038 8.673 -11.012 1.00 52.69 85 ILE A O 1
ATOM 649 N N . THR A 1 86 ? -6.290 8.045 -12.761 1.00 55.28 86 THR A N 1
ATOM 650 C CA . THR A 1 86 ? -7.401 8.970 -12.518 1.00 55.28 86 THR A CA 1
ATOM 651 C C . THR A 1 86 ? -8.161 8.524 -11.259 1.00 55.28 86 THR A C 1
ATOM 653 O O . THR A 1 86 ? -8.351 7.316 -11.101 1.00 55.28 86 THR A O 1
ATOM 656 N N . PRO A 1 87 ? -8.651 9.431 -10.387 1.00 55.50 87 PRO A N 1
ATOM 657 C CA . PRO A 1 87 ? -9.371 9.058 -9.160 1.00 55.50 87 PRO A CA 1
ATOM 658 C C . PRO A 1 87 ? -10.513 8.046 -9.364 1.00 55.50 87 PRO A C 1
ATOM 660 O O . PRO A 1 87 ? -10.706 7.172 -8.530 1.00 55.50 87 PRO A O 1
ATOM 663 N N . GLY A 1 88 ? -11.208 8.084 -10.508 1.00 59.72 88 GLY A N 1
ATOM 664 C CA . GLY A 1 88 ? -12.276 7.130 -10.845 1.00 59.72 88 GLY A CA 1
ATOM 665 C C . GLY A 1 88 ? -11.822 5.709 -11.215 1.00 59.72 88 GLY A C 1
ATOM 666 O O . GLY A 1 88 ? -12.666 4.841 -11.397 1.00 59.72 88 GLY A O 1
ATOM 667 N N . LYS A 1 89 ? -10.512 5.455 -11.342 1.00 67.88 89 LYS A N 1
ATOM 668 C CA . LYS A 1 89 ? -9.933 4.124 -11.624 1.00 67.88 89 LYS A CA 1
ATOM 669 C C . LYS A 1 89 ? -9.271 3.482 -10.403 1.00 67.88 89 LYS A C 1
ATOM 671 O O . LYS A 1 89 ? -8.707 2.392 -10.515 1.00 67.88 89 LYS A O 1
ATOM 676 N N . ILE A 1 90 ? -9.302 4.175 -9.265 1.00 75.56 90 ILE A N 1
ATOM 677 C CA . ILE A 1 90 ? -8.796 3.688 -7.988 1.00 75.56 90 ILE A CA 1
ATOM 678 C C . ILE A 1 90 ? -9.941 3.007 -7.253 1.00 75.56 90 ILE A C 1
ATOM 680 O O . ILE A 1 90 ? -10.975 3.610 -6.975 1.00 75.56 90 ILE A O 1
ATOM 684 N N . LYS A 1 91 ? -9.736 1.736 -6.935 1.00 79.56 91 LYS A N 1
ATOM 685 C CA . LYS A 1 91 ? -10.604 0.938 -6.077 1.00 79.56 91 LYS A CA 1
ATOM 686 C C . LYS A 1 91 ? -9.952 0.818 -4.703 1.00 79.56 91 LYS A C 1
ATOM 688 O O . LYS A 1 91 ? -8.832 1.272 -4.478 1.00 79.56 91 LYS A O 1
ATOM 693 N N . GLY A 1 92 ? -10.658 0.218 -3.758 1.00 83.69 92 GLY A N 1
ATOM 694 C CA . GLY A 1 92 ? -10.089 -0.068 -2.446 1.00 83.69 92 GLY A CA 1
ATOM 695 C C . GLY A 1 92 ? -10.504 0.878 -1.338 1.00 83.69 92 GLY A C 1
ATOM 696 O O . GLY A 1 92 ? -10.539 0.447 -0.192 1.00 83.69 92 GLY A O 1
ATOM 697 N N . VAL A 1 93 ? -10.880 2.124 -1.650 1.00 88.56 93 VAL A N 1
ATOM 698 C CA . VAL A 1 93 ? -11.412 3.041 -0.633 1.00 88.56 93 VAL A CA 1
ATOM 699 C C . VAL A 1 93 ? -12.647 2.414 0.010 1.00 88.56 93 VAL A C 1
ATOM 701 O O . VAL A 1 93 ? -13.566 1.950 -0.662 1.00 88.56 93 VAL A O 1
ATOM 704 N N . GLY A 1 94 ? -12.632 2.359 1.335 1.00 88.75 94 GLY A N 1
ATOM 705 C CA . GLY A 1 94 ? -13.654 1.725 2.146 1.00 88.75 94 GLY A CA 1
ATOM 706 C C . GLY A 1 94 ? -13.421 0.246 2.452 1.00 88.75 94 GLY A C 1
ATOM 707 O O . GLY A 1 94 ? -14.107 -0.282 3.326 1.00 88.75 94 GLY A O 1
ATOM 708 N N . TRP A 1 95 ? -12.465 -0.427 1.806 1.00 93.19 95 TRP A N 1
ATOM 709 C CA . TRP A 1 95 ? -12.148 -1.817 2.129 1.00 93.19 95 TRP A CA 1
ATOM 710 C C . TRP A 1 95 ? -11.427 -1.903 3.462 1.00 93.19 95 TRP A C 1
ATOM 712 O O . TRP A 1 95 ? -10.483 -1.158 3.721 1.00 93.19 95 TRP A O 1
ATOM 722 N N . LYS A 1 96 ? -11.832 -2.872 4.275 1.00 95.31 96 LYS A N 1
ATOM 723 C CA . LYS A 1 96 ? -11.033 -3.331 5.401 1.00 95.31 96 LYS A CA 1
ATOM 724 C C . LYS A 1 96 ? -9.971 -4.282 4.862 1.00 95.31 96 LYS A C 1
ATOM 726 O O . LYS A 1 96 ? -10.270 -5.188 4.087 1.00 95.31 96 LYS A O 1
ATOM 731 N N . VAL A 1 97 ? -8.715 -4.037 5.211 1.00 95.25 97 VAL A N 1
ATOM 732 C CA . VAL A 1 97 ? -7.577 -4.770 4.657 1.00 95.25 97 VAL A CA 1
ATOM 733 C C . VAL A 1 97 ? -6.573 -5.150 5.734 1.00 95.25 97 VAL A C 1
ATOM 735 O O . VAL A 1 97 ? -6.444 -4.477 6.759 1.00 95.25 97 VAL A O 1
ATOM 738 N N . ARG A 1 98 ? -5.828 -6.222 5.466 1.00 95.94 98 ARG A N 1
ATOM 739 C CA . ARG A 1 98 ? -4.564 -6.553 6.117 1.00 95.94 98 ARG A CA 1
ATOM 740 C C . ARG A 1 98 ? -3.432 -6.269 5.137 1.00 95.94 98 ARG A C 1
ATOM 742 O O . ARG A 1 98 ? -3.373 -6.867 4.065 1.00 95.94 98 ARG A O 1
ATOM 749 N N . LEU A 1 99 ? -2.538 -5.364 5.513 1.00 95.31 99 LEU A N 1
ATOM 750 C CA . LEU A 1 99 ? -1.319 -5.055 4.778 1.00 95.31 99 LEU A CA 1
ATOM 751 C C . LEU A 1 99 ? -0.142 -5.777 5.426 1.00 95.31 99 LEU A C 1
ATOM 753 O O . LEU A 1 99 ? 0.079 -5.649 6.630 1.00 95.31 99 LEU A O 1
ATOM 757 N N . THR A 1 100 ? 0.625 -6.502 4.623 1.00 95.38 100 THR A N 1
ATOM 758 C CA . THR A 1 100 ? 1.955 -6.989 4.994 1.00 95.38 100 THR A CA 1
ATOM 759 C C . THR A 1 100 ? 2.972 -6.072 4.340 1.00 95.38 100 THR A C 1
AT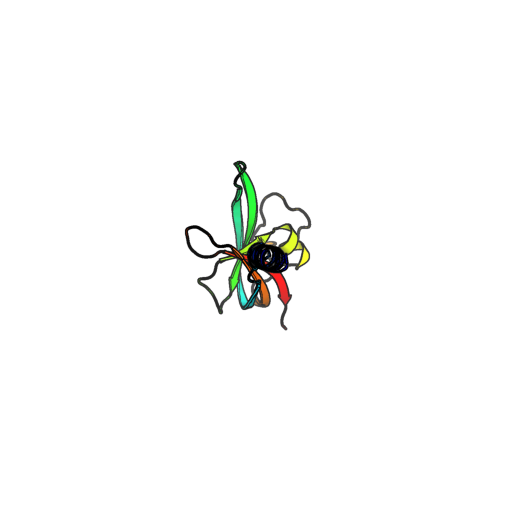OM 761 O O . THR A 1 100 ? 2.990 -5.955 3.114 1.00 95.38 100 THR A O 1
ATOM 764 N N . CYS A 1 101 ? 3.792 -5.407 5.147 1.00 93.81 101 CYS A N 1
ATOM 765 C CA . CYS A 1 101 ? 4.671 -4.340 4.699 1.00 93.81 101 CYS A CA 1
ATOM 766 C C . CYS A 1 101 ? 6.109 -4.566 5.144 1.00 93.81 101 CYS A C 1
ATOM 768 O O . CYS A 1 101 ? 6.340 -4.971 6.277 1.00 93.81 101 CYS A O 1
ATOM 770 N N . ASP A 1 102 ? 7.062 -4.155 4.322 1.00 93.12 102 ASP A N 1
ATOM 771 C CA . ASP A 1 102 ? 8.438 -3.961 4.756 1.00 93.12 102 ASP A CA 1
ATOM 772 C C . ASP A 1 102 ? 8.668 -2.518 5.179 1.00 93.12 102 ASP A C 1
ATOM 774 O O . ASP A 1 102 ? 8.335 -1.569 4.461 1.00 93.12 102 ASP A O 1
ATOM 778 N N . LYS A 1 103 ? 9.281 -2.341 6.348 1.00 90.19 103 LYS A N 1
ATOM 779 C CA . LYS A 1 103 ? 9.705 -1.021 6.806 1.00 90.19 103 LYS A CA 1
ATOM 780 C C . LYS A 1 103 ? 10.992 -0.613 6.093 1.00 90.19 103 LYS A C 1
ATOM 782 O O . LYS A 1 103 ? 12.045 -1.212 6.302 1.00 90.19 103 LYS A O 1
ATOM 787 N N . LYS A 1 104 ? 10.927 0.460 5.310 1.00 85.06 104 LYS A N 1
ATOM 788 C CA . LYS A 1 104 ? 12.092 1.112 4.718 1.00 85.06 104 LYS A CA 1
ATOM 789 C C . LYS A 1 104 ? 12.486 2.311 5.573 1.00 85.06 104 LYS A C 1
ATOM 791 O O . LYS A 1 104 ? 11.741 3.285 5.682 1.00 85.06 104 LYS A O 1
ATOM 796 N N . THR A 1 105 ? 13.663 2.229 6.186 1.00 77.25 105 THR A N 1
ATOM 797 C CA . THR A 1 105 ? 14.238 3.347 6.935 1.00 77.25 105 THR A CA 1
ATOM 798 C C . THR A 1 105 ? 14.674 4.431 5.958 1.00 77.25 105 THR A C 1
ATOM 800 O O . THR A 1 105 ? 15.447 4.180 5.034 1.00 77.25 105 THR A O 1
ATOM 803 N N . THR A 1 106 ? 14.167 5.638 6.161 1.00 73.31 106 THR A N 1
ATOM 804 C CA . THR A 1 106 ? 14.546 6.839 5.417 1.00 73.31 106 THR A CA 1
ATOM 805 C C . THR A 1 106 ? 15.105 7.884 6.374 1.00 73.31 106 THR A C 1
ATOM 807 O O . THR A 1 106 ? 14.964 7.751 7.584 1.00 73.31 106 THR A O 1
ATOM 810 N N . LEU A 1 107 ? 15.734 8.934 5.838 1.00 71.25 107 LEU A N 1
ATOM 811 C CA . LEU A 1 107 ? 16.234 10.073 6.627 1.00 71.25 107 LEU A CA 1
ATOM 812 C C . LEU A 1 107 ? 15.109 10.878 7.324 1.00 71.25 107 LEU A C 1
ATOM 814 O O . LEU A 1 107 ? 15.404 11.746 8.136 1.00 71.25 107 LEU A O 1
ATOM 818 N N . GLY A 1 108 ? 13.838 10.585 7.020 1.00 77.00 108 GLY A N 1
ATOM 819 C CA . GLY A 1 108 ? 12.643 11.123 7.682 1.00 77.00 108 GLY A CA 1
ATOM 820 C C . GLY A 1 108 ? 11.684 10.012 8.128 1.00 77.00 108 GLY A C 1
ATOM 821 O O . GLY A 1 108 ? 12.123 8.916 8.477 1.00 77.00 108 GLY A O 1
ATOM 822 N N . ASP A 1 109 ? 10.375 10.274 8.075 1.00 80.38 109 ASP A N 1
ATOM 823 C CA . ASP A 1 109 ? 9.351 9.306 8.491 1.00 80.38 109 ASP A CA 1
ATOM 824 C C . ASP A 1 109 ? 9.491 7.957 7.774 1.00 80.38 109 ASP A C 1
ATOM 826 O O . ASP A 1 109 ? 9.732 7.928 6.565 1.00 80.38 109 ASP A O 1
ATOM 830 N N . PRO A 1 110 ? 9.336 6.829 8.490 1.00 86.44 110 PRO A N 1
ATOM 831 C CA . PRO A 1 110 ? 9.494 5.513 7.897 1.00 86.44 110 PRO A CA 1
ATOM 832 C C . PRO A 1 110 ? 8.438 5.268 6.820 1.00 86.44 110 PRO A C 1
ATOM 834 O O . PRO A 1 110 ? 7.245 5.500 7.027 1.00 86.44 110 PRO A O 1
ATOM 837 N N . ILE A 1 111 ? 8.886 4.714 5.697 1.00 89.50 111 ILE A N 1
ATOM 838 C CA . ILE A 1 111 ? 8.013 4.282 4.607 1.00 89.50 111 ILE A CA 1
ATOM 839 C C . ILE A 1 111 ? 7.713 2.797 4.788 1.00 89.50 111 ILE A C 1
ATOM 841 O O . ILE A 1 111 ? 8.622 1.997 5.008 1.00 89.50 111 ILE A O 1
ATOM 845 N N . TYR A 1 112 ? 6.451 2.411 4.636 1.00 93.12 112 TYR A N 1
ATOM 846 C CA . TYR A 1 112 ? 6.019 1.018 4.697 1.00 93.12 112 TYR A CA 1
ATOM 847 C C . TYR A 1 112 ? 5.664 0.534 3.292 1.00 93.12 112 TYR A C 1
ATOM 849 O O . TYR A 1 112 ? 4.625 0.893 2.742 1.00 93.12 112 TYR A O 1
ATOM 857 N N . MET A 1 113 ? 6.540 -0.274 2.699 1.00 93.81 113 MET A N 1
ATOM 858 C CA . MET A 1 113 ? 6.339 -0.843 1.368 1.00 93.81 113 MET A CA 1
ATOM 859 C C . MET A 1 113 ? 5.410 -2.051 1.463 1.00 93.81 113 MET A C 1
ATOM 861 O O . MET A 1 113 ? 5.774 -3.056 2.062 1.00 93.81 113 MET A O 1
ATOM 865 N N . VAL A 1 114 ? 4.218 -1.964 0.883 1.00 94.19 114 VAL A N 1
ATOM 866 C CA . VAL A 1 114 ? 3.222 -3.038 0.887 1.00 94.19 114 VAL A CA 1
ATOM 867 C C . VAL A 1 114 ? 3.683 -4.163 -0.035 1.00 94.19 114 VAL A C 1
ATOM 869 O O . VAL A 1 114 ? 3.798 -3.976 -1.244 1.00 94.19 114 VAL A O 1
ATOM 872 N N . LEU A 1 115 ? 3.905 -5.339 0.545 1.00 93.62 115 LEU A N 1
ATOM 873 C CA . LEU A 1 115 ? 4.243 -6.573 -0.164 1.00 93.62 115 LEU A CA 1
ATOM 874 C C . LEU A 1 115 ? 3.007 -7.421 -0.466 1.00 93.62 115 LEU A C 1
ATOM 876 O O . LEU A 1 115 ? 2.961 -8.138 -1.464 1.00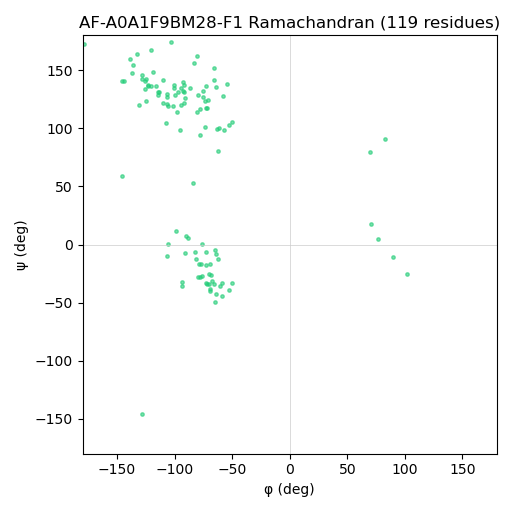 93.62 115 LEU A O 1
ATOM 880 N N . LYS A 1 116 ? 2.009 -7.366 0.422 1.00 93.56 116 LYS A N 1
ATOM 881 C CA . LYS A 1 116 ? 0.753 -8.106 0.297 1.00 93.56 116 LYS A CA 1
ATOM 882 C C . LYS A 1 116 ? -0.401 -7.270 0.821 1.00 93.56 116 LYS A C 1
ATOM 884 O O . LYS A 1 116 ? -0.277 -6.618 1.858 1.00 93.56 116 LYS A O 1
ATOM 889 N N . LEU A 1 117 ? -1.527 -7.344 0.124 1.00 94.62 117 LEU A N 1
ATOM 890 C CA . LEU A 1 117 ? -2.800 -6.793 0.558 1.00 94.62 117 LEU A CA 1
ATOM 891 C C . LEU A 1 117 ? -3.844 -7.905 0.541 1.00 94.62 117 LEU A C 1
ATOM 893 O O . LEU A 1 117 ? -4.070 -8.538 -0.488 1.00 94.62 117 LEU A O 1
ATOM 897 N N . GLU A 1 118 ? -4.482 -8.127 1.684 1.00 94.19 118 GLU A N 1
ATOM 898 C CA . GLU A 1 118 ? -5.622 -9.031 1.821 1.00 94.19 118 GLU A CA 1
ATOM 899 C C . GLU A 1 118 ? -6.851 -8.206 2.182 1.00 94.19 118 GLU A C 1
ATOM 901 O O . GLU A 1 118 ? -6.810 -7.421 3.130 1.00 94.19 118 GLU A O 1
ATOM 906 N N . ARG A 1 119 ? -7.948 -8.381 1.447 1.00 93.25 119 ARG A N 1
ATOM 907 C CA . ARG A 1 119 ? -9.238 -7.824 1.851 1.00 93.25 119 ARG A CA 1
ATOM 908 C C . ARG A 1 119 ? -9.799 -8.675 2.988 1.00 93.25 119 ARG A C 1
ATOM 910 O O . ARG A 1 119 ? -9.780 -9.899 2.909 1.00 93.25 119 ARG A O 1
ATOM 917 N N . LEU A 1 120 ? -10.244 -8.013 4.047 1.00 91.06 120 LEU A N 1
ATOM 918 C CA . LEU A 1 120 ? -10.945 -8.619 5.168 1.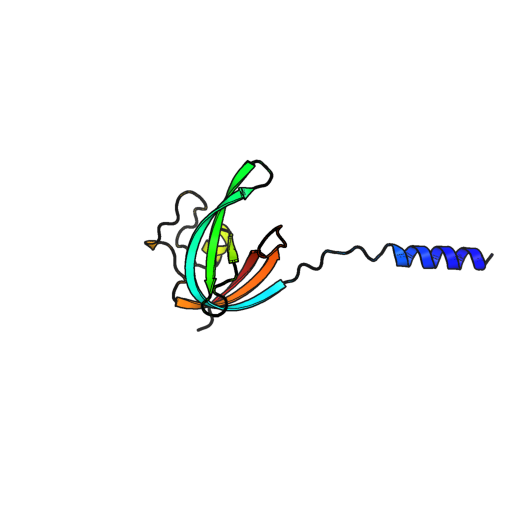00 91.06 120 LEU A CA 1
ATOM 919 C C . LEU A 1 120 ? -12.407 -8.203 5.024 1.00 91.06 120 LEU A C 1
ATOM 921 O O . LEU A 1 120 ? -12.677 -7.004 4.952 1.00 91.06 120 LEU A O 1
ATOM 925 N N . ASP A 1 121 ? -13.309 -9.171 4.907 1.00 78.06 121 ASP A N 1
ATOM 926 C CA . ASP A 1 121 ? -14.746 -8.908 4.788 1.00 78.06 121 ASP A CA 1
ATOM 927 C C . ASP A 1 121 ? -15.316 -8.168 6.016 1.00 78.06 121 ASP A C 1
ATOM 929 O O . ASP A 1 121 ? -14.795 -8.349 7.151 1.00 78.06 121 ASP A O 1
#

pLDDT: mean 76.1, std 17.73, range [41.22, 95.94]

Sequence (121 aa):
MLKKAILLLVLIWAVTVFSAAAQTTLIFVGKIEEVATKTQMTGMGSTEKYLSIKLDSKPKLDFRITARDAARFGLTDTAQPSAVITPGKIKGVGWKVRLTCDKKTTLGDPIYMVLKLERLD

Mean predicted aligned error: 11.97 Å

Foldseek 3Di:
DVVVVVVVVVVVVVPPPPCPVPQDWDKDWAAWADKDKDWDQDPVRDIAIWIWTAGPVCRPATEIEHPCVCVVVLQFPDPDRDDDRDPVRGDRHGFTWMFTWGWDDDPDGIYTYTPDIDTDD

Nearest PDB structures (foldseek):
  2pqa-assembly1_A  TM=6.737E-01  e=6.675E-03  Homo sapiens
  2z6k-assembly1_A  TM=6.936E-01  e=2.170E-02  Homo sapiens
  9f6j-assembly1_A  TM=6.967E-01  e=3.592E+00  Homo sapiens
  9f6l-assembly1_A  TM=6.441E-01  e=8.821E+00  Homo sapiens
  9b8t-assembly1_A  TM=3.775E-01  e=6.662E+00  Homo sapiens